Protein AF-A0A5J4PS08-F1 (afdb_monomer_lite)

Radius of gyration: 14.8 Å; chains: 1; bounding box: 37×36×33 Å

Organism: NCBI:txid222440

pLDDT: mean 72.84, std 17.82, range [29.47, 95.0]

Structure (mmCIF, N/CA/C/O backbone):
data_AF-A0A5J4PS08-F1
#
_entry.id   AF-A0A5J4PS08-F1
#
loop_
_atom_site.group_PDB
_atom_site.id
_atom_site.type_symbol
_atom_site.label_atom_id
_atom_site.label_alt_id
_atom_site.label_comp_id
_atom_site.label_asym_id
_atom_site.label_entity_id
_atom_site.label_seq_id
_atom_site.pdbx_PDB_ins_code
_atom_site.Cartn_x
_atom_site.Cartn_y
_atom_site.Cartn_z
_atom_site.occupancy
_atom_site.B_iso_or_equiv
_atom_site.auth_seq_id
_atom_site.auth_comp_id
_atom_site.auth_asym_id
_atom_site.auth_atom_id
_atom_site.pdbx_PDB_model_num
ATOM 1 N N . MET A 1 1 ? -6.396 -4.908 -14.623 1.00 65.44 1 MET A N 1
ATOM 2 C CA . MET A 1 1 ? -5.804 -6.125 -14.032 1.00 65.44 1 MET A CA 1
ATOM 3 C C . MET A 1 1 ? -4.553 -5.688 -13.297 1.00 65.44 1 MET A C 1
ATOM 5 O O . MET A 1 1 ? -3.716 -5.080 -13.939 1.00 65.44 1 MET A O 1
ATOM 9 N N . ILE A 1 2 ? -4.448 -5.899 -11.989 1.00 68.06 2 ILE A N 1
ATOM 10 C CA . ILE A 1 2 ? -3.322 -5.415 -11.178 1.00 68.06 2 ILE A CA 1
ATOM 11 C C . ILE A 1 2 ? -2.503 -6.612 -10.712 1.00 68.06 2 ILE A C 1
ATOM 13 O O . ILE A 1 2 ? -3.053 -7.559 -10.153 1.00 68.06 2 ILE A O 1
ATOM 17 N N . TRP A 1 3 ? -1.188 -6.558 -10.905 1.00 67.44 3 TRP A N 1
ATOM 18 C CA . TRP A 1 3 ? -0.281 -7.627 -10.497 1.00 67.44 3 TRP A CA 1
ATOM 19 C C . TRP A 1 3 ? 0.515 -7.162 -9.289 1.00 67.44 3 TRP A C 1
ATOM 21 O O . TRP A 1 3 ? 1.248 -6.173 -9.360 1.00 67.44 3 TRP A O 1
ATOM 31 N N . ILE A 1 4 ? 0.370 -7.872 -8.173 1.00 68.06 4 ILE A N 1
ATOM 32 C CA . ILE A 1 4 ? 1.043 -7.537 -6.922 1.00 68.06 4 ILE A CA 1
ATOM 33 C C . ILE A 1 4 ? 2.040 -8.627 -6.594 1.00 68.06 4 IL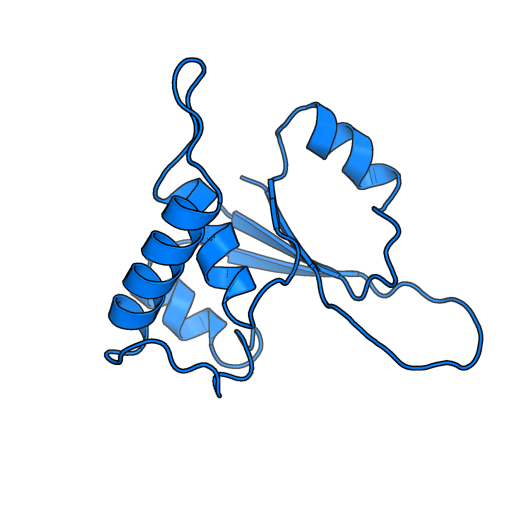E A C 1
ATOM 35 O O . ILE A 1 4 ? 1.683 -9.779 -6.349 1.00 68.06 4 ILE A O 1
ATOM 39 N N . TYR A 1 5 ? 3.306 -8.239 -6.539 1.00 65.94 5 TYR A N 1
ATOM 40 C CA . TYR A 1 5 ? 4.378 -9.137 -6.159 1.00 65.94 5 TYR A CA 1
ATOM 41 C C . TYR A 1 5 ? 4.828 -8.820 -4.743 1.00 65.94 5 TYR A C 1
ATOM 43 O O . TYR A 1 5 ? 5.258 -7.701 -4.434 1.00 65.94 5 TYR A O 1
ATOM 51 N N . ARG A 1 6 ? 4.745 -9.828 -3.877 1.00 63.62 6 ARG A N 1
ATOM 52 C CA . ARG A 1 6 ? 5.233 -9.752 -2.502 1.00 63.62 6 ARG A CA 1
ATOM 53 C C . ARG A 1 6 ? 6.621 -10.376 -2.417 1.00 63.62 6 ARG A C 1
ATOM 55 O O . ARG A 1 6 ? 6.783 -11.566 -2.686 1.00 63.62 6 ARG A O 1
ATOM 62 N N . PHE A 1 7 ? 7.589 -9.595 -1.940 1.00 62.38 7 PHE A N 1
ATOM 63 C CA . PHE A 1 7 ? 8.964 -10.051 -1.748 1.00 62.38 7 PHE A CA 1
ATOM 64 C C . PHE A 1 7 ? 9.424 -9.951 -0.298 1.00 62.38 7 PHE A C 1
ATOM 66 O O . PHE A 1 7 ? 9.276 -8.922 0.367 1.00 62.38 7 PHE A O 1
ATOM 73 N N . SER A 1 8 ? 10.054 -11.025 0.172 1.00 54.56 8 SER A N 1
ATOM 74 C CA . SER A 1 8 ? 10.942 -11.000 1.332 1.00 54.56 8 SER A CA 1
ATOM 75 C C . SER A 1 8 ? 12.338 -10.617 0.842 1.00 54.56 8 SER A C 1
ATOM 77 O O . SER A 1 8 ? 13.078 -11.480 0.374 1.00 54.56 8 SER A O 1
ATOM 79 N N . LEU A 1 9 ? 12.684 -9.331 0.873 1.00 53.34 9 LEU A N 1
ATOM 80 C CA . LEU A 1 9 ? 13.992 -8.877 0.409 1.00 53.34 9 LEU A CA 1
ATOM 81 C C . LEU A 1 9 ? 14.819 -8.300 1.547 1.00 53.34 9 LEU A C 1
ATOM 83 O O . LEU A 1 9 ? 14.518 -7.229 2.062 1.00 53.34 9 LEU A O 1
ATOM 87 N N . ALA A 1 10 ? 15.936 -8.971 1.827 1.00 49.47 10 ALA A N 1
ATOM 88 C CA . ALA A 1 10 ? 17.106 -8.406 2.489 1.00 49.47 10 ALA A CA 1
ATOM 89 C C . ALA A 1 10 ? 17.847 -7.420 1.549 1.00 49.47 10 ALA A C 1
ATOM 91 O O . ALA A 1 10 ? 19.035 -7.558 1.285 1.00 49.47 10 ALA A O 1
ATOM 92 N N . GLY A 1 11 ? 17.126 -6.448 0.977 1.00 45.56 11 GLY A N 1
ATOM 93 C CA . GLY A 1 11 ? 17.706 -5.287 0.289 1.00 45.56 11 GLY A CA 1
ATOM 94 C C . GLY A 1 11 ? 18.080 -5.409 -1.200 1.00 45.56 11 GLY A C 1
ATOM 95 O O . GLY A 1 11 ? 18.302 -4.373 -1.819 1.00 45.56 11 GLY A O 1
ATOM 96 N N . ALA A 1 12 ? 18.112 -6.592 -1.825 1.00 49.88 12 ALA A N 1
ATOM 97 C CA . ALA A 1 12 ? 18.527 -6.717 -3.236 1.00 49.88 12 ALA A CA 1
ATOM 98 C C . ALA A 1 12 ? 17.341 -6.733 -4.225 1.00 49.88 12 ALA A C 1
ATOM 100 O O . ALA A 1 12 ? 16.602 -7.706 -4.299 1.00 49.88 12 ALA A O 1
ATOM 101 N N . ALA A 1 13 ? 17.145 -5.688 -5.035 1.00 53.84 13 ALA A N 1
ATOM 102 C CA . ALA A 1 13 ? 16.128 -5.723 -6.096 1.00 53.84 13 ALA A CA 1
ATOM 103 C C . ALA A 1 13 ? 16.382 -6.899 -7.062 1.00 53.84 13 ALA A C 1
ATOM 105 O O . ALA A 1 13 ? 17.503 -7.066 -7.541 1.00 53.84 13 ALA A O 1
ATOM 106 N N . ILE A 1 14 ? 15.348 -7.694 -7.370 1.00 61.41 14 ILE A N 1
ATOM 107 C CA . ILE A 1 14 ? 15.485 -8.838 -8.280 1.00 61.41 14 ILE A CA 1
ATOM 108 C C . ILE A 1 14 ? 15.981 -8.347 -9.645 1.00 61.41 14 ILE A C 1
ATOM 110 O O . ILE A 1 14 ? 15.347 -7.458 -10.223 1.00 61.41 14 ILE A O 1
ATOM 114 N N . PRO A 1 15 ? 17.064 -8.928 -10.194 1.00 63.00 15 PRO A N 1
ATOM 115 C CA . PRO A 1 15 ? 17.648 -8.482 -11.457 1.00 63.00 15 PRO A CA 1
ATOM 116 C C . PRO A 1 15 ? 16.644 -8.421 -12.615 1.00 63.00 15 PRO A C 1
ATOM 118 O O . PRO A 1 15 ? 16.654 -7.461 -13.385 1.00 63.00 15 PRO A O 1
ATOM 121 N N . SER A 1 16 ? 15.720 -9.386 -12.702 1.00 64.12 16 SER A N 1
ATOM 122 C CA . SER A 1 16 ? 14.670 -9.393 -13.730 1.00 64.12 16 SER A CA 1
ATOM 123 C C . SER A 1 16 ? 13.710 -8.203 -13.610 1.00 64.12 16 SER A C 1
ATOM 125 O O . SER A 1 16 ? 13.326 -7.633 -14.627 1.00 64.12 16 SER A O 1
ATOM 127 N N . LEU A 1 17 ? 13.389 -7.751 -12.392 1.00 65.06 17 LEU A N 1
ATOM 128 C CA . LEU A 1 17 ? 12.519 -6.592 -12.167 1.00 65.06 17 LEU A CA 1
ATOM 129 C C . LEU A 1 17 ? 13.229 -5.257 -12.412 1.00 65.06 17 LEU A C 1
ATOM 131 O O . LEU A 1 17 ? 12.564 -4.275 -12.740 1.00 65.06 17 LEU A O 1
ATOM 135 N N . GLN A 1 18 ? 14.563 -5.189 -12.323 1.00 68.06 18 GLN A N 1
ATOM 136 C CA . GLN A 1 18 ? 15.291 -3.930 -12.535 1.00 68.06 18 GLN A CA 1
ATOM 137 C C . GLN A 1 18 ? 15.033 -3.313 -13.915 1.00 68.06 18 GLN A C 1
ATOM 139 O O . GLN A 1 18 ? 14.930 -2.090 -14.034 1.00 68.06 18 GLN A O 1
ATOM 144 N N . LYS A 1 19 ? 14.895 -4.14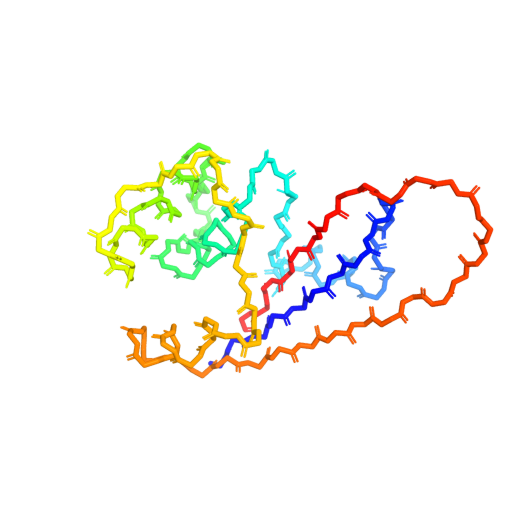0 -14.959 1.00 70.19 19 LYS A N 1
ATOM 145 C CA . LYS A 1 19 ? 14.586 -3.672 -16.318 1.00 70.19 19 LYS A CA 1
ATOM 146 C C . LYS A 1 19 ? 13.202 -3.015 -16.387 1.00 70.19 19 LYS A C 1
ATOM 148 O O . LYS A 1 19 ? 13.074 -1.944 -16.975 1.00 70.19 19 LYS A O 1
ATOM 153 N N . HIS A 1 20 ? 12.208 -3.606 -15.731 1.00 70.38 20 HIS A N 1
ATOM 154 C CA . HIS A 1 20 ? 10.838 -3.090 -15.675 1.00 70.38 20 HIS A CA 1
ATOM 155 C C . HIS A 1 20 ? 10.720 -1.830 -14.802 1.00 70.38 20 HIS A C 1
ATOM 157 O O . HIS A 1 20 ? 10.033 -0.880 -15.173 1.00 70.38 20 HIS A O 1
ATOM 163 N N . ILE A 1 21 ? 11.475 -1.753 -13.697 1.00 69.62 21 ILE A N 1
ATOM 164 C CA . ILE A 1 21 ? 11.587 -0.536 -12.872 1.00 69.62 21 ILE A CA 1
ATOM 165 C C . ILE A 1 21 ? 12.175 0.615 -13.698 1.00 69.62 21 ILE A C 1
ATOM 167 O O . ILE A 1 21 ? 11.628 1.719 -13.696 1.00 69.62 21 ILE A O 1
ATOM 171 N N . LYS A 1 22 ? 13.260 0.367 -14.451 1.00 70.25 22 LYS A N 1
ATOM 172 C CA . LYS A 1 22 ? 13.867 1.375 -15.342 1.00 70.25 22 LYS A CA 1
ATOM 173 C C . LYS A 1 22 ? 12.888 1.856 -16.417 1.00 70.25 22 LYS A C 1
ATOM 175 O O . LYS A 1 22 ? 12.860 3.047 -16.718 1.00 70.25 22 LYS A O 1
ATOM 180 N N . ARG A 1 23 ? 12.063 0.951 -16.952 1.00 71.06 23 ARG A N 1
ATOM 181 C CA . ARG A 1 23 ? 10.996 1.254 -17.923 1.00 71.06 23 ARG A CA 1
ATOM 182 C C . ARG A 1 23 ? 9.749 1.889 -17.304 1.00 71.06 23 ARG A C 1
ATOM 184 O O . ARG A 1 23 ? 8.888 2.343 -18.045 1.00 71.06 23 ARG A O 1
ATOM 191 N N . ARG A 1 24 ? 9.679 1.985 -15.969 1.00 69.38 24 ARG A N 1
ATOM 192 C CA . ARG A 1 24 ? 8.522 2.486 -15.202 1.00 69.38 24 ARG A CA 1
ATOM 193 C C . ARG A 1 24 ? 7.249 1.654 -15.391 1.00 69.38 24 ARG A C 1
ATOM 195 O O . ARG A 1 24 ? 6.157 2.162 -15.175 1.00 69.38 24 ARG A O 1
ATOM 202 N N . GLU A 1 25 ? 7.408 0.388 -15.757 1.00 68.25 25 GLU A N 1
ATOM 203 C CA . GLU A 1 25 ? 6.315 -0.586 -15.883 1.00 68.25 25 GLU A CA 1
ATOM 204 C C . GLU A 1 25 ? 5.899 -1.121 -14.501 1.00 68.25 25 GLU A C 1
ATOM 206 O O . GLU A 1 25 ? 4.787 -1.596 -14.315 1.00 68.25 25 GLU A O 1
ATOM 211 N N . VAL A 1 26 ? 6.789 -1.005 -13.507 1.00 68.94 26 VAL A N 1
ATOM 212 C CA . VAL A 1 26 ? 6.573 -1.493 -12.144 1.00 68.94 26 VAL A CA 1
ATOM 213 C C . VAL A 1 26 ? 6.879 -0.393 -11.133 1.00 68.94 26 VAL A C 1
ATOM 215 O O . VAL A 1 26 ? 7.950 0.225 -11.174 1.00 68.94 26 VAL A O 1
ATOM 218 N N . TYR A 1 27 ? 5.973 -0.192 -10.176 1.00 70.12 27 TYR A N 1
ATOM 219 C CA . TYR A 1 27 ? 6.188 0.706 -9.044 1.00 70.12 27 TYR A CA 1
ATOM 220 C C . TYR A 1 27 ? 6.727 -0.058 -7.832 1.00 70.12 27 TYR A C 1
ATOM 222 O O . TYR A 1 27 ? 6.154 -1.058 -7.402 1.00 70.12 27 TYR A O 1
ATOM 230 N N . TYR A 1 28 ? 7.838 0.436 -7.281 1.00 69.94 28 TYR A N 1
ATOM 231 C CA . TYR A 1 28 ? 8.471 -0.066 -6.062 1.00 69.94 28 TYR A CA 1
ATOM 232 C C . TYR A 1 28 ? 8.118 0.839 -4.883 1.00 69.94 28 TYR A C 1
ATOM 234 O O . TYR A 1 28 ? 8.331 2.053 -4.950 1.00 69.94 28 TYR A O 1
ATOM 242 N N . VAL A 1 29 ? 7.639 0.243 -3.791 1.00 70.38 29 VAL A N 1
ATOM 243 C CA . VAL A 1 29 ? 7.444 0.942 -2.518 1.00 70.38 29 VAL A CA 1
ATOM 244 C C . VAL A 1 29 ? 8.215 0.215 -1.424 1.00 70.38 29 VAL A C 1
ATOM 246 O O . VAL A 1 29 ? 7.907 -0.926 -1.072 1.00 70.38 29 VAL A O 1
ATOM 249 N N . GLU A 1 30 ? 9.221 0.892 -0.866 1.00 66.12 30 GLU A N 1
ATOM 250 C CA . GLU A 1 30 ? 9.898 0.412 0.336 1.00 66.12 30 GLU A CA 1
ATOM 251 C C . GLU A 1 30 ? 8.964 0.547 1.542 1.00 66.12 30 GLU A C 1
ATOM 253 O O . GLU A 1 30 ? 8.257 1.546 1.715 1.00 66.12 30 GLU A O 1
ATOM 258 N N . ARG A 1 31 ? 8.984 -0.454 2.422 1.00 66.19 31 ARG A N 1
ATOM 259 C CA . ARG A 1 31 ? 8.265 -0.397 3.691 1.00 66.19 31 ARG A CA 1
ATOM 260 C C . ARG A 1 31 ? 8.906 0.640 4.615 1.00 66.19 31 ARG A C 1
ATOM 262 O O . ARG A 1 31 ? 9.816 0.318 5.373 1.00 66.19 31 ARG A O 1
ATOM 269 N N . LYS A 1 32 ? 8.366 1.858 4.597 1.00 61.66 32 LYS A N 1
ATOM 270 C CA . LYS A 1 32 ? 8.576 2.851 5.663 1.00 61.66 32 LYS A CA 1
ATOM 271 C C . LYS A 1 32 ? 7.582 2.664 6.818 1.00 61.66 32 LYS A C 1
ATOM 273 O O . LYS A 1 32 ? 7.936 2.911 7.960 1.00 61.66 32 LYS A O 1
ATOM 278 N N . GLN A 1 33 ? 6.369 2.179 6.532 1.00 65.31 33 GLN A N 1
ATOM 279 C CA . GLN A 1 33 ? 5.288 1.905 7.492 1.00 65.31 33 GLN A CA 1
ATOM 280 C C . GLN A 1 33 ? 4.507 0.662 7.027 1.00 65.31 33 GLN A C 1
ATOM 282 O O . GLN A 1 33 ? 4.550 0.312 5.840 1.00 65.31 33 GLN A O 1
ATOM 287 N N . ASN A 1 34 ? 3.766 -0.006 7.918 1.00 82.38 34 ASN A N 1
ATOM 288 C CA . ASN A 1 34 ? 2.931 -1.166 7.555 1.00 82.38 34 ASN A CA 1
ATOM 289 C C . ASN A 1 34 ? 1.797 -0.824 6.550 1.00 82.38 34 ASN A C 1
ATOM 291 O O . ASN A 1 34 ? 1.112 -1.717 6.068 1.00 82.38 34 ASN A O 1
ATOM 295 N N . LEU A 1 35 ? 1.681 0.443 6.135 1.00 84.94 35 LEU A N 1
ATOM 296 C CA . LEU A 1 35 ? 0.807 0.978 5.082 1.00 84.94 35 LEU A CA 1
ATOM 297 C C . LEU A 1 35 ? 1.277 0.707 3.633 1.00 84.94 35 LEU A C 1
ATOM 299 O O . LEU A 1 35 ? 0.591 1.045 2.675 1.00 84.94 35 LEU A O 1
ATOM 303 N N . CYS A 1 36 ? 2.451 0.106 3.445 1.00 81.69 36 CYS A N 1
ATOM 304 C CA . CYS A 1 36 ? 3.098 -0.097 2.138 1.00 81.69 36 CYS A CA 1
ATOM 305 C C . CYS A 1 36 ? 2.206 -0.604 0.981 1.00 81.69 36 CYS A C 1
ATOM 307 O O . CYS A 1 36 ? 2.405 -0.158 -0.146 1.00 81.69 36 CYS A O 1
ATOM 309 N N . PHE A 1 37 ? 1.216 -1.467 1.234 1.00 84.50 37 PHE A N 1
ATOM 310 C CA . PHE A 1 37 ? 0.248 -1.892 0.216 1.00 84.50 37 PHE A CA 1
ATOM 311 C C . PHE A 1 37 ? -0.602 -0.722 -0.303 1.00 84.50 37 PHE A C 1
ATOM 313 O O . PHE A 1 37 ? -0.632 -0.473 -1.504 1.00 84.50 37 PHE A O 1
ATOM 320 N N . PHE A 1 38 ? -1.214 0.057 0.591 1.00 88.25 38 PHE A N 1
ATOM 321 C CA . PHE A 1 38 ? -2.037 1.212 0.222 1.00 88.25 38 PHE A CA 1
ATOM 322 C C . PHE A 1 38 ? -1.209 2.340 -0.392 1.00 88.25 38 PHE A C 1
ATOM 324 O O . PHE A 1 38 ? -1.635 2.981 -1.352 1.00 88.25 38 PHE A O 1
ATOM 331 N N . THR A 1 39 ? 0.015 2.554 0.099 1.00 87.69 39 THR A N 1
ATOM 332 C CA . THR A 1 39 ? 0.950 3.490 -0.540 1.00 87.69 39 THR A CA 1
ATOM 333 C C . THR A 1 39 ? 1.283 3.052 -1.966 1.00 87.69 39 THR A C 1
ATOM 335 O O . THR A 1 39 ? 1.333 3.895 -2.860 1.00 87.69 39 THR A O 1
ATOM 338 N N . ALA A 1 40 ? 1.476 1.755 -2.212 1.00 84.25 40 ALA A N 1
ATOM 339 C CA . ALA A 1 40 ? 1.701 1.246 -3.559 1.00 84.25 40 ALA A CA 1
ATOM 340 C C . ALA A 1 40 ? 0.445 1.385 -4.429 1.00 84.25 40 ALA A C 1
ATOM 342 O O . ALA A 1 40 ? 0.539 1.858 -5.560 1.00 84.25 40 ALA A O 1
ATOM 343 N N . TYR A 1 41 ? -0.732 1.066 -3.894 1.00 86.31 41 TYR A N 1
ATOM 344 C CA . TYR A 1 41 ? -1.995 1.205 -4.616 1.00 86.31 41 TYR A CA 1
ATOM 345 C C . TYR A 1 41 ? -2.293 2.660 -5.010 1.00 86.31 41 TYR A C 1
ATOM 347 O O . TYR A 1 41 ? -2.855 2.908 -6.075 1.00 86.31 41 TYR A O 1
ATOM 355 N N . SER A 1 42 ? -1.799 3.644 -4.247 1.00 88.56 42 SER A N 1
ATOM 356 C CA . SER A 1 42 ? -1.919 5.054 -4.632 1.00 88.56 42 SER A CA 1
ATOM 357 C C . SER A 1 42 ? -1.316 5.366 -6.010 1.00 88.56 42 SER A C 1
ATOM 359 O O . SER A 1 42 ? -1.755 6.311 -6.656 1.00 88.56 42 SER A O 1
ATOM 361 N N . PHE A 1 43 ? -0.332 4.600 -6.506 1.00 85.44 43 PHE A N 1
ATOM 362 C CA . PHE A 1 43 ? 0.212 4.787 -7.862 1.00 85.44 43 PHE A CA 1
ATOM 363 C C . PHE A 1 43 ? -0.819 4.520 -8.963 1.00 85.44 43 PHE A C 1
ATOM 365 O O . PHE A 1 43 ? -0.654 5.032 -10.067 1.00 85.44 43 PHE A O 1
ATOM 372 N N . ILE A 1 44 ? -1.880 3.783 -8.638 1.00 84.56 44 ILE A N 1
ATOM 373 C CA . ILE A 1 44 ? -3.027 3.531 -9.507 1.00 84.56 44 ILE A CA 1
ATOM 374 C C . ILE A 1 44 ? -4.071 4.635 -9.341 1.00 84.56 44 ILE A C 1
ATOM 376 O O . ILE A 1 44 ? -4.503 5.209 -10.334 1.00 84.56 44 ILE A O 1
ATOM 380 N N . THR A 1 45 ? -4.447 4.978 -8.102 1.00 87.38 45 THR A N 1
ATOM 381 C CA . THR A 1 45 ? -5.493 5.991 -7.848 1.00 87.38 45 THR A CA 1
ATOM 382 C C . THR A 1 45 ? -5.037 7.415 -8.169 1.00 87.38 45 THR A C 1
ATOM 384 O O . THR A 1 45 ? -5.843 8.277 -8.507 1.00 87.38 45 THR A O 1
ATOM 387 N N . MET A 1 46 ? -3.731 7.669 -8.091 1.00 90.00 46 MET A N 1
ATOM 388 C CA . MET A 1 46 ? -3.096 8.948 -8.394 1.00 90.00 46 MET A CA 1
ATOM 389 C C . MET A 1 46 ? -1.922 8.730 -9.364 1.00 90.00 46 MET A C 1
ATOM 391 O O . MET A 1 46 ? -0.767 8.845 -8.953 1.00 90.00 46 MET A O 1
ATOM 395 N N . PRO A 1 47 ? -2.137 8.395 -10.644 1.00 85.12 47 PRO A N 1
ATOM 396 C CA . PRO A 1 47 ? -1.041 8.088 -11.562 1.00 85.12 47 PRO A CA 1
ATOM 397 C C . PRO A 1 47 ? -0.083 9.281 -11.729 1.00 85.12 47 PRO A C 1
ATOM 399 O O . PRO A 1 47 ? -0.466 10.446 -11.598 1.00 85.12 47 PRO A O 1
ATOM 402 N N . ASN A 1 48 ? 1.201 8.998 -11.969 1.00 83.38 48 ASN A N 1
ATOM 403 C CA . ASN A 1 48 ? 2.154 10.046 -12.349 1.00 83.38 48 ASN A CA 1
ATOM 404 C C . ASN A 1 48 ? 1.967 10.386 -13.835 1.00 83.38 48 ASN A C 1
ATOM 406 O O . ASN A 1 48 ? 1.786 9.479 -14.646 1.00 83.38 48 ASN A O 1
ATOM 410 N N . SER A 1 49 ? 2.093 11.662 -14.197 1.00 84.38 49 SER A N 1
ATOM 411 C CA . SER A 1 49 ? 2.194 12.098 -15.596 1.00 84.38 49 SER A CA 1
ATOM 412 C C . SER A 1 49 ? 3.643 12.445 -15.953 1.00 84.38 49 SER A C 1
ATOM 414 O O . SER A 1 49 ? 4.548 12.354 -15.114 1.00 84.38 49 SER A O 1
ATOM 416 N N . LYS A 1 50 ? 3.881 12.842 -17.209 1.00 80.50 50 LYS A N 1
ATOM 417 C CA . LYS A 1 50 ? 5.184 13.377 -17.629 1.00 80.50 50 LYS A CA 1
ATOM 418 C C . LYS A 1 50 ? 5.520 14.675 -16.891 1.00 80.50 50 LYS A C 1
ATOM 420 O O . LYS A 1 50 ? 6.679 14.866 -16.537 1.00 80.50 50 LYS A O 1
ATOM 425 N N . GLU A 1 51 ? 4.523 15.519 -16.615 1.00 85.81 51 GLU A N 1
ATOM 426 C CA . GLU A 1 51 ? 4.721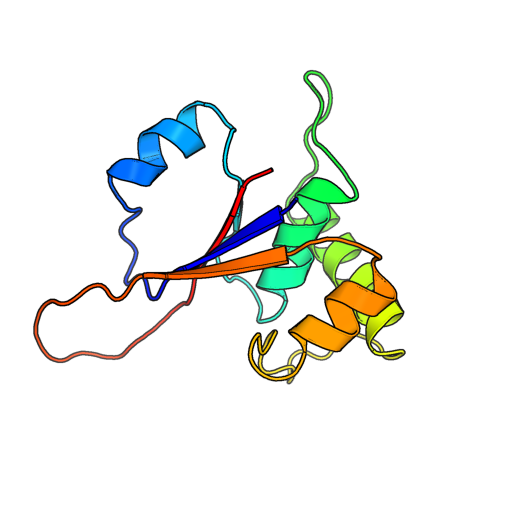 16.808 -15.941 1.00 85.81 51 GLU A CA 1
ATOM 427 C C . GLU A 1 51 ? 4.650 16.715 -14.412 1.00 85.81 51 GLU A C 1
ATOM 429 O O . GLU A 1 51 ? 5.243 17.540 -13.718 1.00 85.81 51 GLU A O 1
ATOM 434 N N . LYS A 1 52 ? 3.932 15.727 -13.858 1.00 85.44 52 LYS A N 1
ATOM 435 C CA . LYS A 1 52 ? 3.653 15.667 -12.419 1.00 85.44 52 LYS A CA 1
ATOM 436 C C . LYS A 1 52 ? 3.985 14.315 -11.809 1.00 85.44 52 LYS A C 1
ATOM 438 O O . LYS A 1 52 ? 3.346 13.298 -12.085 1.00 85.44 52 LYS A O 1
ATOM 443 N N . ARG A 1 53 ? 4.932 14.344 -10.869 1.00 85.25 53 ARG A N 1
ATOM 444 C CA . ARG A 1 53 ? 5.241 13.227 -9.975 1.00 85.25 53 ARG A CA 1
ATOM 445 C C . ARG A 1 53 ? 4.848 13.570 -8.546 1.00 85.25 53 ARG A C 1
ATOM 447 O O . ARG A 1 53 ? 5.277 14.582 -7.997 1.00 85.25 53 ARG A O 1
ATOM 454 N N . TRP A 1 54 ? 4.046 12.707 -7.936 1.00 89.06 54 TRP A N 1
ATOM 455 C CA . TRP A 1 54 ? 3.637 12.874 -6.545 1.00 89.06 54 TRP A CA 1
ATOM 456 C C . TRP A 1 54 ? 4.778 12.507 -5.593 1.00 89.06 54 TRP A C 1
ATOM 458 O O . TRP A 1 54 ? 5.479 11.515 -5.807 1.00 89.06 54 TRP A O 1
ATOM 468 N N . LYS A 1 55 ? 4.952 13.310 -4.540 1.00 89.00 55 LYS A N 1
ATOM 469 C CA . LYS A 1 55 ? 5.941 13.072 -3.480 1.00 89.00 55 LYS A CA 1
ATOM 470 C C . LYS A 1 55 ? 5.507 11.900 -2.594 1.00 89.00 55 LYS A C 1
ATOM 472 O O . LYS A 1 55 ? 4.311 11.664 -2.427 1.00 89.00 55 LYS A O 1
ATOM 477 N N . ASP A 1 56 ? 6.470 11.233 -1.959 1.00 84.81 56 ASP A N 1
ATOM 478 C CA . ASP A 1 56 ? 6.221 10.129 -1.016 1.00 84.81 56 ASP A CA 1
ATOM 479 C C . ASP A 1 56 ? 5.199 10.502 0.070 1.00 84.81 56 ASP A C 1
ATOM 481 O O . ASP A 1 56 ? 4.309 9.714 0.374 1.00 84.81 56 ASP A O 1
ATOM 485 N N . CYS A 1 57 ? 5.271 11.715 0.630 1.00 89.19 57 CYS A N 1
ATOM 486 C CA . CYS A 1 57 ? 4.321 12.165 1.651 1.00 89.19 57 CYS A CA 1
ATOM 487 C C . CYS A 1 57 ? 2.875 12.221 1.130 1.00 89.19 57 CYS A C 1
ATOM 489 O O . CYS A 1 57 ? 1.962 11.785 1.827 1.00 89.19 57 CYS A O 1
ATOM 491 N N . SER A 1 58 ? 2.664 12.674 -0.111 1.00 92.25 58 SER A N 1
ATOM 492 C CA . SER A 1 58 ? 1.345 12.676 -0.758 1.00 92.25 58 SER A CA 1
ATOM 493 C C . SER A 1 58 ? 0.831 11.253 -0.985 1.00 92.25 58 SER A C 1
ATOM 495 O O . SER A 1 58 ? -0.344 10.981 -0.766 1.00 92.25 58 SER A O 1
ATOM 497 N N . ARG A 1 59 ? 1.721 10.329 -1.365 1.00 90.31 59 ARG A N 1
ATOM 498 C CA . ARG A 1 59 ? 1.405 8.901 -1.543 1.00 90.31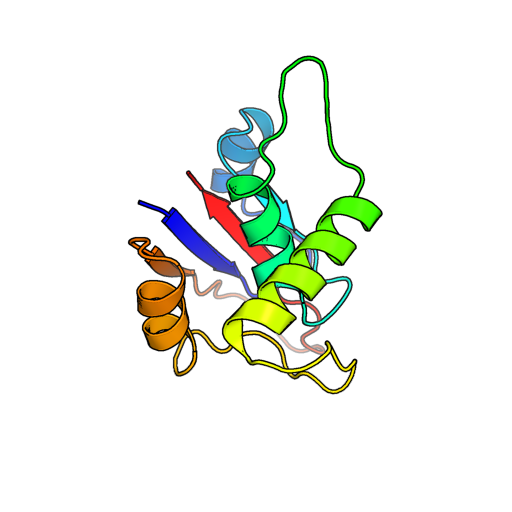 59 ARG A CA 1
ATOM 499 C C . ARG A 1 59 ? 1.013 8.227 -0.228 1.00 90.31 59 ARG A C 1
ATOM 501 O O . ARG A 1 59 ? 0.107 7.401 -0.200 1.00 90.31 59 ARG A O 1
ATOM 508 N N . ILE A 1 60 ? 1.689 8.579 0.865 1.00 89.75 60 ILE A N 1
ATOM 509 C CA . ILE A 1 60 ? 1.371 8.083 2.210 1.00 89.75 60 ILE A CA 1
ATOM 510 C C . ILE A 1 60 ? 0.017 8.628 2.671 1.00 89.75 60 ILE A C 1
ATOM 512 O O . ILE A 1 60 ? -0.801 7.852 3.158 1.00 89.75 60 ILE A O 1
ATOM 516 N N . ALA A 1 61 ? -0.242 9.925 2.481 1.00 92.94 61 ALA A N 1
ATOM 517 C CA . ALA A 1 61 ? -1.529 10.534 2.817 1.00 92.94 61 ALA A CA 1
ATOM 518 C C . ALA A 1 61 ? -2.685 9.871 2.051 1.00 92.94 61 ALA A C 1
ATOM 520 O O . ALA A 1 61 ? -3.692 9.503 2.654 1.00 92.94 61 ALA A O 1
ATOM 521 N N . GLU A 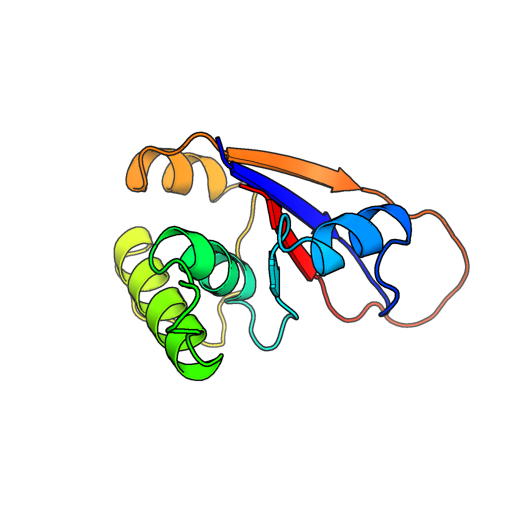1 62 ? -2.503 9.627 0.752 1.00 93.56 62 GLU A N 1
ATOM 522 C CA . GLU A 1 62 ? -3.482 8.896 -0.053 1.00 93.56 62 GLU A CA 1
ATOM 523 C C . GLU A 1 62 ? -3.659 7.452 0.429 1.00 93.56 62 GLU A C 1
ATOM 525 O O . GLU A 1 62 ? -4.785 6.983 0.571 1.00 93.56 62 GLU A O 1
ATOM 530 N N . GLY A 1 63 ? -2.568 6.759 0.764 1.00 91.25 63 GLY A N 1
ATOM 531 C CA . GLY A 1 63 ? -2.641 5.417 1.339 1.00 91.25 63 GLY A CA 1
ATOM 532 C C . GLY A 1 63 ? -3.485 5.367 2.619 1.00 91.25 63 GLY A C 1
ATOM 533 O 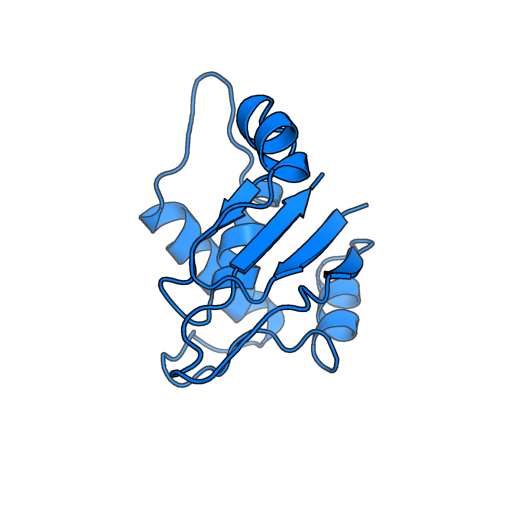O . GLY A 1 63 ? -4.306 4.465 2.770 1.00 91.25 63 GLY A O 1
ATOM 534 N N . LYS A 1 64 ? -3.344 6.357 3.513 1.00 93.31 64 LYS A N 1
ATOM 535 C CA . LYS A 1 64 ? -4.176 6.471 4.727 1.00 93.31 64 LYS A CA 1
ATOM 536 C C . LYS A 1 64 ? -5.641 6.751 4.388 1.00 93.31 64 LYS A C 1
ATOM 538 O O . LYS A 1 64 ? -6.529 6.160 4.996 1.00 93.31 64 LYS A O 1
ATOM 543 N N . ARG A 1 65 ? -5.903 7.602 3.389 1.00 95.00 65 ARG A N 1
ATOM 544 C CA . ARG A 1 65 ? -7.265 7.890 2.911 1.00 95.00 65 ARG A CA 1
ATOM 545 C C . ARG A 1 65 ? -7.951 6.631 2.370 1.00 95.00 65 ARG A C 1
ATOM 547 O O . ARG A 1 65 ? -9.113 6.392 2.691 1.00 95.00 65 ARG A O 1
ATOM 554 N N . ILE A 1 66 ? -7.235 5.818 1.592 1.00 92.25 66 ILE A N 1
ATOM 555 C CA . ILE A 1 66 ? -7.746 4.545 1.060 1.00 92.25 66 ILE A CA 1
ATOM 556 C C . ILE A 1 66 ? -7.977 3.544 2.196 1.00 92.25 66 ILE A C 1
ATOM 558 O O . ILE A 1 66 ? -9.044 2.942 2.258 1.00 92.25 66 ILE A O 1
ATOM 562 N N . PHE A 1 67 ? -7.029 3.417 3.130 1.00 91.94 67 PHE A N 1
ATOM 563 C CA . PHE A 1 67 ? -7.189 2.576 4.319 1.00 91.94 67 PHE A CA 1
ATOM 564 C C . PHE A 1 67 ? -8.478 2.920 5.081 1.00 91.94 67 PHE A C 1
ATOM 566 O O . PHE A 1 67 ? -9.287 2.034 5.351 1.00 91.94 67 PHE A O 1
ATOM 573 N N . LYS A 1 68 ? -8.707 4.212 5.349 1.00 93.56 68 LYS A N 1
ATOM 574 C CA . LYS A 1 68 ? -9.917 4.688 6.027 1.00 93.56 68 LYS A CA 1
ATOM 575 C C . LYS A 1 68 ? -11.189 4.357 5.257 1.00 93.56 68 LYS A C 1
ATOM 577 O O . LYS A 1 68 ? -12.177 3.969 5.867 1.00 93.56 68 LYS A O 1
ATOM 582 N N . ARG A 1 69 ? -11.170 4.491 3.929 1.00 91.88 69 ARG A N 1
ATOM 583 C CA . ARG A 1 69 ? -12.317 4.140 3.081 1.00 91.88 69 ARG A CA 1
ATOM 584 C C . ARG A 1 69 ? -12.669 2.652 3.174 1.00 91.88 69 ARG A C 1
ATOM 586 O O . ARG A 1 69 ? -13.849 2.335 3.224 1.00 91.88 69 ARG A O 1
ATOM 593 N N . ILE A 1 70 ? -11.671 1.768 3.193 1.00 89.25 70 ILE A N 1
ATOM 594 C CA . ILE A 1 70 ? -11.880 0.311 3.128 1.00 89.25 70 ILE A CA 1
ATOM 595 C C . ILE A 1 70 ? -12.201 -0.289 4.498 1.00 89.25 70 ILE A C 1
ATOM 597 O O . ILE A 1 70 ? -13.106 -1.110 4.610 1.00 89.25 70 ILE A O 1
ATOM 601 N N . TYR A 1 71 ? -11.490 0.131 5.546 1.00 89.00 71 TYR A N 1
ATOM 602 C CA . TYR A 1 71 ? -11.685 -0.403 6.899 1.00 89.00 71 TYR A CA 1
ATOM 603 C C . TYR A 1 71 ? -12.618 0.443 7.774 1.00 89.00 71 TYR A C 1
ATOM 605 O O . TYR A 1 71 ? -12.925 0.041 8.892 1.00 89.00 71 TYR A O 1
ATOM 613 N N . GLY A 1 72 ? -13.039 1.625 7.317 1.00 91.19 72 GLY A N 1
ATOM 614 C CA . GLY A 1 72 ? -13.931 2.512 8.072 1.00 91.19 72 GLY A CA 1
ATOM 615 C C . GLY A 1 72 ? -13.296 3.189 9.294 1.00 91.19 72 GLY A C 1
ATOM 616 O O . GLY A 1 72 ? -14.012 3.793 10.087 1.00 91.19 72 GLY A O 1
ATOM 617 N N . GLN A 1 73 ? -11.971 3.115 9.460 1.00 92.19 73 GLN A N 1
ATOM 618 C CA . GLN A 1 73 ? -11.252 3.651 10.622 1.00 92.19 73 GLN A CA 1
ATOM 619 C C . GLN A 1 73 ? -9.955 4.366 10.230 1.00 92.19 73 GLN A C 1
ATOM 621 O O . GLN A 1 73 ? -9.376 4.102 9.177 1.00 92.19 73 GLN A O 1
ATOM 626 N N . GLU A 1 74 ? -9.486 5.279 11.081 1.00 94.00 74 GLU A N 1
ATOM 627 C CA . GLU A 1 74 ? -8.205 5.958 10.870 1.00 94.00 74 GLU A CA 1
ATOM 628 C C . GLU A 1 74 ? -7.029 4.978 10.932 1.00 94.00 74 GLU A C 1
ATOM 630 O O . GLU A 1 74 ? -7.071 3.955 11.615 1.00 94.00 74 GLU A O 1
ATOM 635 N N . PHE A 1 75 ? -5.961 5.297 10.202 1.00 91.56 75 PHE A N 1
ATOM 636 C CA . PHE A 1 75 ? -4.745 4.495 10.241 1.00 91.56 75 PHE A CA 1
ATOM 637 C C . PHE A 1 75 ? -4.055 4.615 11.605 1.00 91.56 75 PHE A C 1
ATOM 639 O O . PHE A 1 75 ? -3.697 5.717 12.020 1.00 91.56 75 PHE A O 1
ATOM 646 N N . ASP A 1 76 ? -3.795 3.467 12.225 1.00 89.06 76 ASP A N 1
ATOM 647 C CA . ASP A 1 76 ? -3.012 3.323 13.451 1.00 89.06 76 ASP A CA 1
ATOM 648 C C . ASP A 1 76 ? -1.657 2.660 13.147 1.00 89.06 76 ASP A C 1
ATOM 650 O O . ASP A 1 76 ? -1.562 1.712 12.360 1.00 89.06 76 ASP A O 1
ATOM 654 N N . ASP A 1 77 ? -0.601 3.131 13.808 1.00 85.44 77 ASP A N 1
ATOM 655 C CA . ASP A 1 77 ? 0.750 2.579 13.722 1.00 85.44 77 ASP A CA 1
ATOM 656 C C . ASP A 1 77 ? 0.829 1.125 14.235 1.00 85.44 77 ASP A C 1
ATOM 658 O O . ASP A 1 77 ? 1.746 0.385 13.857 1.00 85.44 77 ASP A O 1
ATOM 662 N N . LEU A 1 78 ? -0.153 0.663 15.026 1.00 88.06 78 LEU A N 1
ATOM 663 C CA . LEU A 1 78 ? -0.277 -0.746 15.430 1.00 88.06 78 LEU A CA 1
ATOM 664 C C . LEU A 1 78 ? -0.730 -1.682 14.299 1.00 88.06 78 LEU A C 1
ATOM 666 O O . LEU A 1 78 ? -0.607 -2.910 14.444 1.00 88.06 78 LEU A O 1
ATOM 670 N N . TYR A 1 79 ? -1.212 -1.144 13.172 1.00 87.81 79 TYR A N 1
ATOM 671 C CA . TYR A 1 79 ? -1.624 -1.936 12.016 1.00 87.81 79 TYR A CA 1
ATOM 672 C C . TYR A 1 79 ? -0.497 -2.874 11.574 1.00 87.81 79 TYR A C 1
ATOM 674 O O . TYR A 1 79 ? 0.623 -2.451 11.277 1.00 87.81 79 TYR A O 1
ATOM 682 N N . LYS A 1 80 ? -0.781 -4.180 11.507 1.00 83.81 80 LYS A N 1
ATOM 683 C CA . LYS A 1 80 ? 0.224 -5.216 11.191 1.00 83.81 80 LYS A CA 1
ATOM 684 C C . LYS A 1 80 ? 0.587 -5.288 9.706 1.00 83.81 80 LYS A C 1
ATOM 686 O O . LYS A 1 80 ? 1.546 -5.973 9.335 1.00 83.81 80 LYS A O 1
ATOM 691 N N . GLY A 1 81 ? -0.125 -4.533 8.876 1.00 84.56 81 GLY A N 1
ATOM 692 C CA . GLY A 1 81 ? 0.033 -4.514 7.432 1.00 84.56 81 GLY A CA 1
ATOM 693 C C . GLY A 1 81 ? -1.004 -5.373 6.727 1.00 84.56 81 GLY A C 1
ATOM 694 O O . GLY A 1 81 ? -1.615 -6.244 7.336 1.00 84.56 81 GLY A O 1
ATOM 695 N N . PHE A 1 82 ? -1.156 -5.124 5.429 1.00 85.12 82 PHE A N 1
ATOM 696 C CA . PHE A 1 82 ? -2.146 -5.799 4.597 1.00 85.12 82 PHE A CA 1
ATOM 697 C C . PHE A 1 82 ? -1.894 -7.303 4.533 1.00 85.12 82 PHE A C 1
ATOM 699 O O . PHE A 1 82 ? -0.798 -7.749 4.150 1.00 85.12 82 PHE A O 1
ATOM 706 N N . ASN A 1 83 ? -2.901 -8.080 4.918 1.00 84.12 83 ASN A N 1
ATOM 707 C CA . ASN A 1 83 ? -2.855 -9.527 4.878 1.00 84.12 83 ASN A CA 1
ATOM 708 C C . ASN A 1 83 ? -3.566 -10.041 3.628 1.00 84.12 83 ASN A C 1
ATOM 710 O O . ASN A 1 83 ? -4.773 -10.214 3.607 1.00 84.12 83 ASN A O 1
ATOM 714 N N . PHE A 1 84 ? -2.798 -10.376 2.594 1.00 80.69 84 PHE A N 1
ATOM 715 C CA . PHE A 1 84 ? -3.341 -10.907 1.340 1.00 80.69 84 PHE A CA 1
ATOM 716 C C . PHE A 1 84 ? -4.170 -12.188 1.489 1.00 80.69 84 PHE A C 1
ATOM 718 O O . PHE A 1 84 ? -4.909 -12.502 0.572 1.00 80.69 84 PHE A O 1
ATOM 725 N N . ALA A 1 85 ? -4.034 -12.947 2.581 1.00 79.00 85 ALA A N 1
ATOM 726 C CA . ALA A 1 85 ? -4.835 -14.153 2.781 1.00 79.00 85 ALA A CA 1
ATOM 727 C C . ALA A 1 85 ? -6.256 -13.852 3.280 1.00 79.00 85 ALA A C 1
ATOM 729 O O . ALA A 1 85 ? -7.138 -14.676 3.090 1.00 79.00 85 ALA A O 1
ATOM 730 N N . THR A 1 86 ? -6.462 -12.709 3.939 1.00 84.38 86 THR A N 1
ATOM 731 C CA . THR A 1 86 ? -7.737 -12.370 4.595 1.00 84.38 86 THR A CA 1
ATOM 732 C C . THR A 1 86 ? -8.362 -11.094 4.051 1.00 84.38 86 THR A C 1
ATOM 734 O O . THR A 1 86 ? -9.577 -10.980 4.004 1.00 84.38 86 THR A O 1
ATOM 737 N N . ASP A 1 87 ? -7.542 -10.138 3.621 1.00 85.50 87 ASP A N 1
ATOM 738 C CA . ASP A 1 87 ? -7.979 -8.778 3.300 1.00 85.50 87 ASP A CA 1
ATOM 739 C C . ASP A 1 87 ? -8.193 -8.584 1.789 1.00 85.50 87 ASP A C 1
ATOM 741 O O . ASP A 1 87 ? -8.761 -7.578 1.367 1.00 85.50 87 ASP A O 1
ATOM 745 N N . ILE A 1 88 ? -7.705 -9.511 0.950 1.00 84.62 88 ILE A N 1
ATOM 746 C CA . ILE A 1 88 ? -7.689 -9.334 -0.509 1.00 84.62 88 ILE A CA 1
ATOM 747 C C . ILE A 1 88 ? -9.084 -9.376 -1.130 1.00 84.62 88 ILE A C 1
ATOM 749 O O . ILE A 1 88 ? -9.342 -8.610 -2.049 1.00 84.62 88 ILE A O 1
ATOM 753 N N . GLU A 1 89 ? -9.977 -10.226 -0.625 1.00 84.88 89 GLU A N 1
ATOM 754 C CA . GLU A 1 89 ? -11.337 -10.370 -1.157 1.00 84.88 89 GLU A CA 1
ATOM 755 C C . GLU A 1 89 ? -12.145 -9.100 -0.888 1.00 84.88 89 GLU A C 1
ATOM 757 O O . GLU A 1 89 ? -12.604 -8.454 -1.825 1.00 84.88 89 GLU A O 1
ATOM 762 N N . GLN A 1 90 ? -12.168 -8.637 0.369 1.00 86.31 90 GLN A N 1
ATOM 763 C CA . GLN A 1 90 ? -12.794 -7.362 0.735 1.00 86.31 90 GLN A CA 1
ATOM 764 C C . GLN A 1 90 ? -12.217 -6.185 -0.071 1.00 86.31 90 GLN A C 1
ATOM 766 O O . GLN A 1 90 ? -12.936 -5.257 -0.447 1.00 86.31 90 GLN A O 1
ATOM 771 N N . PHE A 1 91 ? -10.909 -6.198 -0.340 1.00 86.88 91 PHE A N 1
ATOM 772 C CA . PHE A 1 91 ? -10.268 -5.174 -1.158 1.00 86.88 91 PHE A CA 1
ATOM 773 C C . PHE A 1 91 ? -10.725 -5.225 -2.625 1.00 86.88 91 PHE A C 1
ATOM 775 O O . PHE A 1 91 ? -11.065 -4.186 -3.183 1.00 86.88 91 PHE A O 1
ATOM 782 N N . ILE A 1 92 ? -10.764 -6.411 -3.239 1.00 86.44 92 ILE A N 1
ATOM 783 C CA . ILE A 1 92 ? -11.257 -6.610 -4.613 1.00 86.44 92 ILE A CA 1
ATOM 784 C C . ILE A 1 92 ? -12.707 -6.131 -4.732 1.00 86.44 92 ILE A C 1
ATOM 786 O O . ILE A 1 92 ? -13.023 -5.398 -5.669 1.00 86.44 92 ILE A O 1
ATOM 790 N N . ASP A 1 93 ? -13.549 -6.476 -3.759 1.00 86.00 93 ASP A N 1
ATOM 791 C CA . ASP A 1 93 ? -14.965 -6.108 -3.752 1.00 86.00 93 ASP A CA 1
ATOM 792 C C . ASP A 1 93 ? -15.169 -4.598 -3.584 1.00 86.00 93 ASP A C 1
ATOM 794 O O . ASP A 1 93 ? -15.947 -3.982 -4.315 1.00 86.00 93 ASP A O 1
ATOM 798 N N . SER A 1 94 ? -14.446 -3.979 -2.644 1.00 86.12 94 SER A N 1
ATOM 799 C CA . SER A 1 94 ? -14.565 -2.540 -2.365 1.00 86.12 94 SER A CA 1
ATOM 800 C C . SER A 1 94 ? -14.003 -1.657 -3.478 1.00 86.12 94 SER A C 1
ATOM 802 O O . SER A 1 94 ? -14.535 -0.575 -3.730 1.00 86.12 94 SER A O 1
ATOM 804 N N . GLU A 1 95 ? -12.946 -2.100 -4.155 1.00 84.94 95 GLU A N 1
ATOM 805 C CA . GLU A 1 95 ? -12.282 -1.325 -5.204 1.00 84.94 95 GLU A CA 1
ATOM 806 C C . GLU A 1 95 ? -12.720 -1.722 -6.622 1.00 84.94 95 GLU A C 1
ATOM 808 O O . GLU A 1 95 ? -12.372 -1.024 -7.572 1.00 84.94 95 GLU A O 1
ATOM 813 N N . GLN A 1 96 ? -13.489 -2.805 -6.779 1.00 84.25 96 GLN A N 1
ATOM 814 C CA . GLN A 1 96 ? -13.942 -3.343 -8.070 1.00 84.25 96 GLN A CA 1
ATOM 815 C C . GLN A 1 96 ? -12.790 -3.556 -9.068 1.00 84.25 96 GLN A C 1
ATOM 817 O O . GLN A 1 96 ? -12.871 -3.211 -10.250 1.00 84.25 96 GLN A O 1
ATOM 822 N N . ILE A 1 97 ? -11.685 -4.129 -8.584 1.00 80.94 97 ILE A N 1
ATOM 823 C CA . ILE A 1 97 ? -10.470 -4.371 -9.371 1.00 80.94 97 ILE A CA 1
ATOM 824 C C . ILE A 1 97 ? -10.051 -5.833 -9.329 1.00 80.94 97 ILE A C 1
ATOM 826 O O . ILE A 1 97 ? -10.041 -6.472 -8.286 1.00 80.94 97 ILE A O 1
ATOM 830 N N . ASN A 1 98 ? -9.586 -6.344 -10.467 1.00 75.56 98 ASN A N 1
ATOM 831 C CA . ASN A 1 98 ? -8.974 -7.668 -10.519 1.00 75.56 98 ASN A CA 1
ATOM 832 C C . ASN A 1 98 ? -7.518 -7.592 -10.057 1.00 75.56 98 ASN A C 1
ATOM 834 O O . ASN A 1 98 ? -6.710 -6.900 -10.690 1.00 75.56 98 ASN A O 1
ATOM 838 N N . VAL A 1 99 ? -7.187 -8.324 -8.992 1.00 71.50 99 VAL A N 1
ATOM 839 C CA . VAL A 1 99 ? -5.841 -8.384 -8.410 1.00 71.50 99 VAL A CA 1
ATOM 840 C C . VAL A 1 99 ? -5.289 -9.806 -8.494 1.00 71.50 99 VAL A C 1
ATOM 842 O O . VAL A 1 99 ? -5.895 -10.744 -7.986 1.00 71.50 99 VAL A O 1
ATOM 845 N N . HIS A 1 100 ? -4.099 -9.965 -9.074 1.00 71.94 100 HIS A N 1
ATOM 846 C CA . HIS A 1 100 ? -3.334 -11.210 -9.019 1.00 71.94 100 HIS A CA 1
ATOM 847 C C . HIS A 1 100 ? -2.142 -11.059 -8.077 1.00 71.94 100 HIS A C 1
ATOM 849 O O . HIS A 1 100 ? -1.307 -10.167 -8.247 1.00 71.94 100 HIS A O 1
ATOM 855 N N . VAL A 1 101 ? -2.046 -11.951 -7.090 1.00 68.69 101 VAL A N 1
ATOM 856 C CA . VAL A 1 101 ? -0.984 -11.930 -6.080 1.00 68.69 101 VAL A CA 1
ATOM 857 C C . VAL A 1 101 ? 0.042 -13.016 -6.379 1.00 68.69 101 VAL A C 1
ATOM 859 O O . VAL A 1 101 ? -0.274 -14.204 -6.380 1.00 68.69 101 VAL A O 1
ATOM 862 N N . PHE A 1 102 ? 1.298 -12.617 -6.565 1.00 66.81 102 PHE A N 1
ATOM 863 C CA . PHE A 1 102 ? 2.422 -13.527 -6.774 1.00 66.81 102 PHE A CA 1
ATOM 864 C C . PHE A 1 102 ? 3.367 -13.485 -5.575 1.00 66.81 102 PHE A C 1
ATOM 866 O O . PHE A 1 102 ? 3.790 -12.417 -5.121 1.00 66.81 102 PHE A O 1
ATOM 873 N N . THR A 1 103 ? 3.736 -14.665 -5.074 1.00 62.78 103 THR A N 1
ATOM 874 C CA . THR A 1 103 ? 4.716 -14.807 -3.990 1.00 62.78 103 THR A CA 1
ATOM 875 C C . THR A 1 103 ? 5.967 -15.485 -4.532 1.00 62.78 103 THR A C 1
ATOM 877 O O . THR A 1 103 ? 5.940 -16.680 -4.819 1.00 62.78 103 THR A O 1
ATOM 880 N N . GLN A 1 104 ? 7.077 -14.755 -4.657 1.00 58.31 104 GLN A N 1
ATOM 881 C CA . GLN A 1 104 ? 8.349 -15.357 -5.061 1.00 58.31 104 GLN A CA 1
ATOM 882 C C . GLN A 1 104 ? 9.144 -15.763 -3.814 1.00 58.31 104 GLN A C 1
ATOM 884 O O . GLN A 1 104 ? 9.525 -14.915 -3.005 1.00 58.31 104 GLN A O 1
ATOM 889 N N . ARG A 1 105 ? 9.395 -17.068 -3.641 1.00 46.38 105 ARG A N 1
ATOM 890 C CA . ARG A 1 105 ? 10.325 -17.574 -2.620 1.00 46.38 105 ARG A CA 1
ATOM 891 C C . ARG A 1 105 ? 11.751 -17.449 -3.159 1.00 46.38 105 ARG A C 1
ATOM 893 O O . ARG A 1 105 ? 12.089 -18.106 -4.136 1.00 46.38 105 ARG A O 1
ATOM 900 N N . LEU A 1 106 ? 12.585 -16.628 -2.523 1.00 44.16 106 LEU A N 1
ATOM 901 C CA . LEU A 1 106 ? 14.034 -16.655 -2.736 1.00 44.16 106 LEU A CA 1
ATOM 902 C C . LEU A 1 106 ? 14.627 -17.663 -1.744 1.00 44.16 106 LEU A C 1
ATOM 904 O O . LEU A 1 106 ? 14.687 -17.395 -0.546 1.00 44.16 106 LEU A O 1
ATOM 908 N N . GLN A 1 107 ? 15.014 -18.844 -2.222 1.00 37.25 107 GLN A N 1
ATOM 909 C CA . GLN A 1 107 ? 15.931 -19.708 -1.479 1.00 37.25 107 GLN A CA 1
ATOM 910 C C . GLN A 1 107 ? 17.332 -19.095 -1.581 1.00 37.25 107 GLN A C 1
ATOM 912 O O . GLN A 1 107 ? 17.817 -18.930 -2.694 1.00 37.25 107 GLN A O 1
ATOM 917 N N . CYS A 1 108 ? 17.944 -18.727 -0.447 1.00 29.47 108 CYS A N 1
ATOM 918 C CA . CYS A 1 108 ? 19.348 -19.032 -0.126 1.00 29.47 108 CYS A CA 1
ATOM 919 C C . CYS A 1 108 ? 19.800 -18.465 1.238 1.00 29.47 108 CYS A C 1
ATOM 921 O O . CYS A 1 108 ? 19.710 -17.271 1.497 1.00 29.47 108 CYS A O 1
ATOM 923 N N . ALA A 1 109 ? 20.344 -19.394 2.033 1.00 29.81 109 ALA A N 1
ATOM 924 C CA . ALA A 1 109 ? 21.464 -19.307 2.975 1.00 29.81 109 ALA A CA 1
ATOM 925 C C . ALA A 1 109 ? 21.409 -18.415 4.242 1.00 29.81 109 ALA A C 1
ATOM 927 O O . ALA A 1 109 ? 21.512 -17.195 4.206 1.00 29.81 109 ALA A O 1
ATOM 928 N N . SER A 1 110 ? 21.432 -19.133 5.376 1.00 30.23 110 SER A N 1
ATOM 929 C CA . SER A 1 110 ? 22.119 -18.846 6.651 1.00 30.23 110 SER A CA 1
ATOM 930 C C . SER A 1 110 ? 21.759 -17.590 7.460 1.00 30.23 110 SER A C 1
ATOM 932 O O . SER A 1 110 ? 22.157 -16.478 7.144 1.00 30.23 110 SER A O 1
ATOM 934 N N . HIS A 1 111 ? 21.102 -17.847 8.601 1.00 37.59 111 HIS A N 1
ATOM 935 C CA . HIS A 1 111 ? 21.243 -17.165 9.898 1.00 37.59 111 HIS A CA 1
ATOM 936 C C . HIS A 1 111 ? 21.640 -15.672 9.871 1.00 37.59 111 HIS A C 1
ATOM 938 O O . HIS A 1 111 ? 22.821 -15.349 9.964 1.00 37.59 111 HIS A O 1
ATOM 944 N N . LYS A 1 112 ? 20.641 -14.773 9.880 1.00 31.00 112 LYS A N 1
ATOM 945 C CA . LYS A 1 112 ? 20.539 -13.589 10.769 1.00 31.00 112 LYS A CA 1
ATOM 946 C C . LYS A 1 112 ? 19.303 -12.746 10.405 1.00 31.00 112 LYS A C 1
ATOM 948 O O . LYS A 1 112 ? 19.157 -12.292 9.283 1.00 31.00 112 LYS A O 1
ATOM 953 N N . GLN A 1 113 ? 18.420 -12.592 11.392 1.00 30.62 113 GLN A N 1
ATOM 954 C CA . GLN A 1 113 ? 17.403 -11.545 11.589 1.00 30.62 113 GLN A CA 1
ATOM 955 C C . GLN A 1 113 ? 16.710 -10.951 10.340 1.00 30.62 113 GLN A C 1
ATOM 957 O O . GLN A 1 113 ? 17.199 -10.052 9.664 1.00 30.62 113 GLN A O 1
ATOM 962 N N . TRP A 1 114 ? 15.490 -11.429 10.094 1.00 33.09 114 TRP A N 1
ATOM 963 C CA . TRP A 1 114 ? 14.631 -11.068 8.967 1.00 33.09 114 TRP A CA 1
ATOM 964 C C . TRP A 1 114 ? 14.011 -9.671 9.132 1.00 33.09 114 TRP A C 1
ATOM 966 O O . TRP A 1 114 ? 13.149 -9.474 9.989 1.00 33.09 114 TRP A O 1
ATOM 976 N N . GLY A 1 115 ? 14.390 -8.705 8.288 1.00 36.28 115 GLY A N 1
ATOM 977 C CA . GLY A 1 115 ? 13.865 -7.336 8.338 1.00 36.28 115 GLY A CA 1
ATOM 978 C C . GLY A 1 115 ? 13.531 -6.753 6.961 1.00 36.28 115 GLY A C 1
ATOM 979 O O . GLY A 1 115 ? 14.404 -6.669 6.109 1.00 36.28 115 GLY A O 1
ATOM 980 N N . LYS A 1 116 ? 12.284 -6.260 6.829 1.00 39.38 116 LYS A N 1
ATOM 981 C CA . LYS A 1 116 ? 11.650 -5.512 5.710 1.00 39.38 116 LYS A CA 1
ATOM 982 C C . LYS A 1 116 ? 11.018 -6.372 4.587 1.00 39.38 116 LYS A C 1
ATOM 984 O O . LYS A 1 116 ? 11.649 -7.236 3.995 1.00 39.38 116 LYS A O 1
ATOM 989 N N . ARG A 1 117 ? 9.719 -6.146 4.306 1.00 46.94 117 ARG A N 1
ATOM 990 C CA . ARG A 1 117 ? 8.974 -6.749 3.170 1.00 46.94 117 ARG A CA 1
ATOM 991 C C . ARG A 1 117 ? 8.702 -5.670 2.120 1.00 46.94 117 ARG A C 1
ATOM 993 O O . ARG A 1 117 ? 8.341 -4.560 2.510 1.00 46.94 117 ARG A O 1
ATOM 1000 N N . THR A 1 118 ? 8.809 -6.013 0.842 1.00 50.00 118 THR A N 1
ATOM 1001 C CA . THR A 1 118 ? 8.661 -5.098 -0.304 1.00 50.00 118 THR A CA 1
ATOM 1002 C C . THR A 1 118 ? 7.478 -5.518 -1.170 1.00 50.00 118 THR A C 1
ATOM 1004 O O . THR A 1 118 ? 7.269 -6.716 -1.381 1.00 50.00 118 THR A O 1
ATOM 1007 N N . TYR A 1 119 ? 6.741 -4.537 -1.697 1.00 54.53 119 TYR A N 1
ATOM 1008 C CA . TYR A 1 119 ? 5.647 -4.753 -2.641 1.00 54.53 119 TYR A CA 1
ATOM 1009 C C . TYR A 1 119 ? 5.953 -4.074 -3.971 1.00 54.53 119 TYR A C 1
ATOM 1011 O O . TYR A 1 119 ? 6.381 -2.917 -4.000 1.00 54.53 119 TYR A O 1
ATOM 1019 N N . PHE A 1 120 ? 5.723 -4.805 -5.058 1.00 56.03 120 PHE A N 1
ATOM 1020 C CA . PHE A 1 120 ? 5.717 -4.252 -6.404 1.00 56.03 120 PHE A CA 1
ATOM 1021 C C . PHE A 1 120 ? 4.306 -4.334 -6.953 1.00 56.03 120 PHE A C 1
ATOM 1023 O O . PHE A 1 120 ? 3.659 -5.374 -6.828 1.00 56.03 120 PHE A O 1
ATOM 1030 N N . ILE A 1 121 ? 3.861 -3.246 -7.568 1.00 58.62 121 ILE A N 1
ATOM 1031 C CA . ILE A 1 121 ? 2.605 -3.203 -8.307 1.00 58.62 121 ILE A CA 1
ATOM 1032 C C . ILE A 1 121 ? 2.947 -2.967 -9.777 1.00 58.62 121 ILE A C 1
ATOM 1034 O O . ILE A 1 121 ? 3.606 -1.974 -10.102 1.00 58.62 121 ILE A O 1
ATOM 1038 N N . CYS A 1 122 ? 2.539 -3.901 -10.634 1.00 51.12 122 CYS A N 1
ATOM 1039 C CA . CYS A 1 122 ? 2.583 -3.774 -12.089 1.00 51.12 122 CYS A CA 1
ATOM 1040 C C . CYS A 1 122 ? 1.155 -3.524 -12.594 1.00 51.12 122 CYS A C 1
ATOM 1042 O O . CYS A 1 122 ? 0.222 -4.218 -12.166 1.00 51.12 122 CYS A O 1
ATOM 1044 N N . LEU A 1 123 ? 1.009 -2.510 -13.450 1.00 42.47 123 LEU A N 1
ATOM 1045 C CA . LEU A 1 123 ? -0.216 -2.214 -14.202 1.00 42.47 123 LEU A CA 1
ATOM 1046 C C . LEU A 1 123 ? -0.285 -3.068 -15.470 1.00 42.47 123 LEU A C 1
ATOM 1048 O O . LEU A 1 123 ? 0.800 -3.363 -16.022 1.00 42.47 123 LEU A O 1
#

Foldseek 3Di:
DKEKEKDQDPPDDDPVCVVCVVVVQKDKFWPPALLRVLLQCVCVVPPADPVDDDDSVVSVVRSQVVVCQQVVDGDDSPDNHDDCVPCVVSVCVSVVDDYDYDYDDDDDDDDDDRDTMIMMMGD

Secondary structure (DSSP, 8-state):
-EEEEEEE-SS---HHHHHHHHHTSEEEE--SSTTHHHHHHHHHHS---SS----HHHHHHHHHHHHHHHHSS---TT-----TTTTHHHHHHHHT--EEEEEE-------S----EEEEEE-

Sequence (123 aa):
MIWIYRFSLAGAAIPSLQKHIKRREVYYVERKQNLCFFTAYSFITMPNSKEKRWKDCSRIAEGKRIFKRIYGQEFDDLYKGFNFATDIEQFIDSEQINVHVFTQRLQCASHKQWGKRTYFICL